Protein AF-A0A5E6NDQ3-F1 (afdb_monomer_lite)

Secondary structure (DSSP, 8-state):
----GGGEE--TT---EEEE-TTSPEEEEEEEEEEEEEETTTTEEEEEEEEEEPPTTPPP----

pLDDT: mean 76.29, std 13.62, range [42.5, 93.81]

Structure (mmCIF, N/CA/C/O backbone):
data_AF-A0A5E6NDQ3-F1
#
_entry.id   AF-A0A5E6NDQ3-F1
#
loop_
_atom_site.group_PDB
_atom_site.id
_atom_site.type_symbol
_atom_site.label_atom_id
_atom_site.label_alt_id
_atom_site.label_comp_id
_atom_site.label_asym_id
_atom_site.label_entity_id
_atom_site.label_seq_id
_atom_site.pdbx_PDB_ins_code
_atom_site.Cartn_x
_atom_site.Cartn_y
_atom_site.Cartn_z
_atom_site.occupancy
_atom_site.B_iso_or_equiv
_atom_site.auth_seq_id
_atom_site.auth_comp_id
_atom_site.auth_asym_id
_atom_site.auth_atom_id
_atom_site.pdbx_PDB_model_num
ATOM 1 N N . MET A 1 1 ? 14.335 13.531 -17.505 1.00 42.50 1 MET A N 1
ATOM 2 C CA . MET A 1 1 ? 12.906 13.329 -17.815 1.00 42.50 1 MET A CA 1
ATOM 3 C C . MET A 1 1 ? 12.385 12.318 -16.800 1.00 42.50 1 MET A C 1
ATOM 5 O O . MET A 1 1 ? 12.913 11.216 -16.774 1.00 42.50 1 MET A O 1
ATOM 9 N N . CYS A 1 2 ? 11.491 12.695 -15.876 1.00 44.59 2 CYS A N 1
ATOM 10 C CA . CYS A 1 2 ? 10.886 11.713 -14.965 1.00 44.59 2 CYS A CA 1
ATOM 11 C C . CYS A 1 2 ? 9.982 10.810 -15.802 1.00 44.59 2 CYS A C 1
ATOM 13 O O . CYS A 1 2 ? 8.968 11.280 -16.318 1.00 44.59 2 CYS A O 1
ATOM 15 N N . GLN A 1 3 ? 10.372 9.549 -15.982 1.00 52.03 3 GLN A N 1
ATOM 16 C CA . GLN A 1 3 ? 9.489 8.548 -16.567 1.00 52.03 3 GLN A CA 1
ATOM 17 C C . GLN A 1 3 ? 8.240 8.458 -15.682 1.00 52.03 3 GLN A C 1
ATOM 19 O O . GLN A 1 3 ? 8.318 8.427 -14.455 1.00 52.03 3 GLN A O 1
ATOM 24 N N . SER A 1 4 ? 7.085 8.581 -16.325 1.00 57.06 4 SER A N 1
ATOM 25 C CA . SER A 1 4 ? 5.774 8.614 -15.687 1.00 57.06 4 SER A CA 1
ATOM 26 C C . SER A 1 4 ? 5.519 7.307 -14.923 1.00 57.06 4 SER A C 1
ATOM 28 O O . SER A 1 4 ? 5.996 6.254 -15.334 1.00 57.06 4 SER A O 1
ATOM 30 N N . LEU A 1 5 ? 4.673 7.336 -13.886 1.00 58.66 5 LEU A N 1
ATOM 31 C CA . LEU A 1 5 ? 4.152 6.149 -13.173 1.00 58.66 5 LEU A CA 1
ATOM 32 C C . LEU A 1 5 ? 3.431 5.127 -14.093 1.00 58.66 5 LEU A C 1
ATOM 34 O O . LEU A 1 5 ? 2.896 4.131 -13.623 1.00 58.66 5 LEU A O 1
ATOM 38 N N . LYS A 1 6 ? 3.380 5.371 -15.406 1.00 57.66 6 LYS A N 1
ATOM 39 C CA . LYS A 1 6 ? 2.814 4.480 -16.422 1.00 57.66 6 LYS A CA 1
ATOM 40 C C . LYS A 1 6 ? 3.618 3.188 -16.607 1.00 57.66 6 LYS A C 1
ATOM 42 O O . LYS A 1 6 ? 3.018 2.180 -16.953 1.00 57.66 6 LYS A O 1
ATOM 47 N N . ASP A 1 7 ? 4.916 3.191 -16.299 1.00 63.41 7 ASP A N 1
ATOM 48 C CA . ASP A 1 7 ? 5.800 2.021 -16.453 1.00 63.41 7 ASP A CA 1
ATOM 49 C C . ASP A 1 7 ? 5.999 1.257 -15.128 1.00 63.41 7 ASP A C 1
ATOM 51 O O . ASP A 1 7 ? 7.083 0.764 -14.802 1.00 63.41 7 ASP A O 1
ATOM 55 N N . ILE A 1 8 ? 4.961 1.212 -14.292 1.00 66.75 8 ILE A N 1
ATOM 56 C CA . ILE A 1 8 ? 4.969 0.420 -13.061 1.00 66.75 8 ILE A CA 1
ATOM 57 C C . ILE A 1 8 ? 4.650 -1.034 -13.409 1.00 66.75 8 ILE A C 1
ATOM 59 O O . ILE A 1 8 ? 3.591 -1.344 -13.954 1.00 66.75 8 ILE A O 1
ATOM 63 N N . LEU A 1 9 ? 5.542 -1.940 -13.015 1.00 68.38 9 LEU A N 1
ATOM 64 C CA . LEU A 1 9 ? 5.292 -3.374 -13.055 1.00 68.38 9 LEU A CA 1
ATOM 65 C C . LEU A 1 9 ? 4.618 -3.778 -11.743 1.00 68.38 9 LEU A C 1
ATOM 67 O O . LEU A 1 9 ? 5.262 -3.936 -10.699 1.00 68.38 9 LEU A O 1
ATOM 71 N N . VAL A 1 10 ? 3.299 -3.930 -11.805 1.00 69.25 10 VAL A N 1
ATOM 72 C CA . VAL A 1 10 ? 2.509 -4.524 -10.729 1.00 69.25 10 VAL A CA 1
ATOM 73 C C . VAL A 1 10 ? 2.458 -6.029 -10.963 1.00 69.25 10 VAL A C 1
ATOM 75 O O . VAL A 1 10 ? 2.084 -6.473 -12.047 1.00 69.25 10 VAL A O 1
ATOM 78 N N . ASP A 1 11 ? 2.868 -6.813 -9.967 1.00 68.56 11 ASP A N 1
ATOM 79 C CA . ASP A 1 11 ? 2.710 -8.266 -10.024 1.00 68.56 11 ASP A CA 1
ATOM 80 C C . ASP A 1 11 ? 1.211 -8.614 -10.119 1.00 68.56 11 ASP A C 1
ATOM 82 O O . ASP A 1 11 ? 0.383 -7.978 -9.464 1.00 68.56 11 ASP A O 1
ATOM 86 N N . LYS A 1 12 ? 0.845 -9.579 -10.968 1.00 69.81 12 LYS A N 1
ATOM 87 C CA . LYS A 1 12 ? -0.561 -9.964 -11.181 1.00 69.81 12 LYS A CA 1
ATOM 88 C C . LYS A 1 12 ? -1.206 -10.487 -9.903 1.00 69.81 12 LYS A C 1
ATOM 90 O O . LYS A 1 12 ? -2.395 -10.262 -9.699 1.00 69.81 12 LYS A O 1
ATOM 95 N N . ASP A 1 13 ? -0.410 -11.118 -9.048 1.00 75.88 13 ASP A N 1
ATOM 96 C CA . ASP A 1 13 ? -0.858 -11.665 -7.769 1.00 75.88 13 ASP A CA 1
ATOM 97 C C . ASP A 1 13 ? -0.597 -10.698 -6.605 1.00 75.88 13 ASP A C 1
ATOM 99 O O . ASP A 1 13 ? -0.717 -11.060 -5.433 1.00 75.88 13 ASP A O 1
ATOM 103 N N . ASN A 1 14 ? -0.229 -9.448 -6.904 1.00 78.88 14 ASN A N 1
ATOM 104 C CA . ASN A 1 14 ? 0.037 -8.465 -5.873 1.00 78.88 14 ASN A CA 1
ATOM 105 C C . ASN A 1 14 ? -1.256 -8.044 -5.186 1.00 78.88 14 ASN A C 1
ATOM 107 O O . ASN A 1 14 ? -2.182 -7.524 -5.810 1.00 78.88 14 ASN A O 1
ATOM 111 N N . GLN A 1 15 ? -1.290 -8.209 -3.875 1.00 85.31 15 GLN A N 1
ATOM 112 C CA . GLN A 1 15 ? -2.419 -7.825 -3.045 1.00 85.31 15 GLN A CA 1
ATOM 113 C C . GLN A 1 15 ? -1.941 -6.898 -1.938 1.00 85.31 15 GLN A C 1
ATOM 115 O O . GLN A 1 15 ? -0.764 -6.886 -1.574 1.00 85.31 15 GLN A O 1
ATOM 120 N N . TRP A 1 16 ? -2.867 -6.119 -1.387 1.00 89.19 16 TRP A N 1
ATOM 121 C CA . TRP A 1 16 ? -2.601 -5.374 -0.164 1.00 89.19 16 TRP A CA 1
ATOM 122 C C . TRP A 1 16 ? -2.235 -6.347 0.957 1.00 89.19 16 TRP A C 1
ATOM 124 O O . TRP A 1 16 ? -2.990 -7.270 1.253 1.00 89.19 16 TRP A O 1
ATOM 134 N N . GLN A 1 17 ? -1.085 -6.121 1.581 1.00 90.56 17 GLN A N 1
ATOM 135 C CA . GLN A 1 17 ? -0.589 -6.903 2.708 1.00 90.56 17 GLN A CA 1
ATOM 136 C C . GLN A 1 17 ? -0.706 -6.077 3.994 1.00 90.56 17 GLN A C 1
ATOM 138 O O . GLN A 1 17 ? -0.526 -4.856 3.942 1.00 90.56 17 GLN A O 1
ATOM 143 N N . PRO A 1 18 ? -0.969 -6.688 5.161 1.00 92.06 18 PRO A N 1
ATOM 144 C CA . PRO A 1 18 ? -0.954 -5.966 6.430 1.00 92.06 18 PRO A C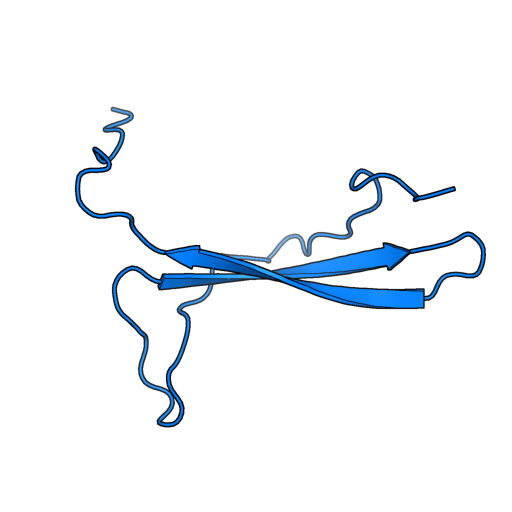A 1
ATOM 145 C C . PRO A 1 18 ? 0.403 -5.296 6.668 1.00 92.06 18 PRO A C 1
ATOM 147 O O . PRO A 1 18 ? 1.451 -5.903 6.433 1.00 92.06 18 PRO A O 1
ATOM 150 N N . LEU A 1 19 ? 0.407 -4.055 7.160 1.00 90.69 19 LEU A N 1
ATOM 151 C CA . LEU A 1 19 ? 1.643 -3.479 7.689 1.00 90.69 19 LEU A CA 1
ATOM 152 C C . LEU A 1 19 ? 1.949 -4.162 9.026 1.00 90.69 19 LEU A C 1
ATOM 154 O O . LEU A 1 19 ? 1.080 -4.213 9.890 1.00 90.69 19 LEU A O 1
ATOM 158 N N . VAL A 1 20 ? 3.163 -4.675 9.210 1.00 92.12 20 VAL A N 1
ATOM 159 C CA . VAL A 1 20 ? 3.568 -5.349 10.452 1.00 92.12 20 VAL A CA 1
ATOM 160 C C . VAL A 1 20 ? 4.480 -4.469 11.300 1.00 92.12 20 VAL A C 1
ATOM 162 O O . VAL A 1 20 ? 5.307 -3.719 10.781 1.00 92.12 20 VAL A O 1
ATOM 165 N N . ASP A 1 21 ? 4.334 -4.559 12.619 1.00 91.56 21 ASP A N 1
ATOM 166 C CA . ASP A 1 21 ? 5.231 -3.917 13.572 1.00 91.56 21 ASP A CA 1
ATOM 167 C C . ASP A 1 21 ? 6.580 -4.659 13.679 1.00 91.56 21 ASP A C 1
ATOM 169 O O . ASP A 1 21 ? 6.809 -5.713 13.082 1.00 91.56 21 ASP A O 1
ATOM 173 N N . LYS A 1 22 ? 7.496 -4.127 14.497 1.00 93.44 22 LYS A N 1
ATOM 174 C CA . LYS A 1 22 ? 8.816 -4.742 14.737 1.00 93.44 22 LYS A CA 1
ATOM 175 C C . LYS A 1 22 ? 8.751 -6.140 15.373 1.00 93.44 22 LYS A C 1
ATOM 177 O O . LYS A 1 22 ? 9.771 -6.820 15.421 1.00 93.44 22 LYS A O 1
ATOM 182 N N . LYS A 1 23 ? 7.595 -6.547 15.900 1.00 93.81 23 LYS A N 1
ATOM 183 C CA . LYS A 1 23 ? 7.339 -7.865 16.497 1.00 93.81 23 LYS A CA 1
ATOM 184 C C . LYS A 1 23 ? 6.622 -8.806 15.519 1.00 93.81 23 LYS A C 1
ATOM 186 O O . LYS A 1 23 ? 6.307 -9.929 15.901 1.00 93.81 23 LYS A O 1
ATOM 191 N N . GLY A 1 24 ? 6.365 -8.368 14.283 1.00 91.88 24 GLY A N 1
ATOM 192 C CA . GLY A 1 24 ? 5.652 -9.134 13.262 1.00 91.88 24 GLY A CA 1
ATOM 193 C C . GLY A 1 24 ? 4.129 -9.109 13.408 1.00 91.88 24 GLY A C 1
ATOM 194 O 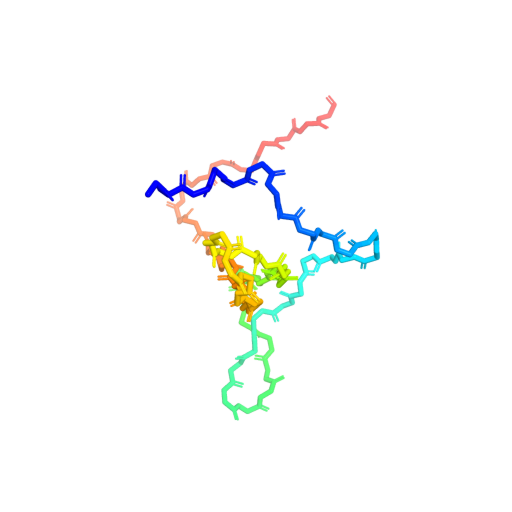O . GLY A 1 24 ? 3.446 -9.857 12.712 1.00 91.88 24 GLY A O 1
ATOM 195 N N . LYS A 1 25 ? 3.571 -8.273 14.295 1.00 93.81 25 LYS A N 1
ATOM 196 C CA . LYS A 1 25 ? 2.120 -8.161 14.478 1.00 93.81 25 LYS A CA 1
ATOM 197 C C . LYS A 1 25 ? 1.537 -7.168 13.475 1.00 93.81 25 LYS A C 1
ATOM 199 O O . LYS A 1 25 ? 2.053 -6.063 13.336 1.00 93.81 25 LYS A O 1
ATOM 204 N N . ALA A 1 26 ? 0.440 -7.541 12.818 1.00 92.69 26 ALA A N 1
ATOM 205 C CA . ALA A 1 26 ? -0.303 -6.640 11.941 1.00 92.69 26 ALA A CA 1
ATOM 206 C C . ALA A 1 26 ? -0.793 -5.392 12.699 1.00 92.69 26 ALA A C 1
ATOM 208 O O . ALA A 1 26 ? -1.325 -5.491 13.810 1.00 92.69 26 ALA A O 1
ATOM 209 N N . ILE A 1 27 ? -0.608 -4.229 12.083 1.00 89.81 27 ILE A N 1
ATOM 210 C CA . ILE A 1 27 ? -1.094 -2.936 12.553 1.00 89.81 27 ILE A CA 1
ATOM 211 C C . ILE A 1 27 ? -2.492 -2.729 11.979 1.00 89.81 27 ILE A C 1
ATOM 213 O O . ILE A 1 27 ? -2.685 -2.745 10.763 1.00 89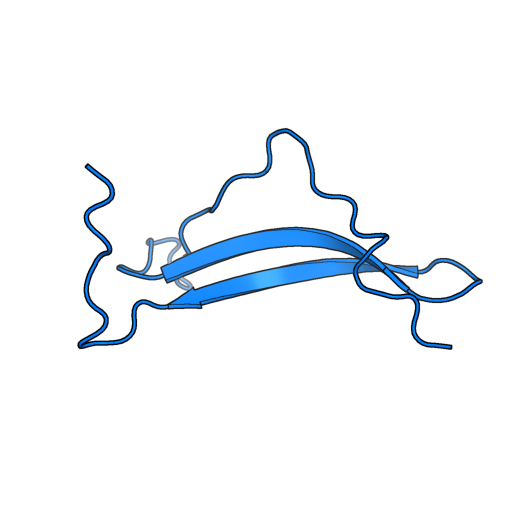.81 27 ILE A O 1
ATOM 217 N N . ASP A 1 28 ? -3.462 -2.536 12.867 1.00 87.62 28 ASP A N 1
ATOM 218 C CA . ASP A 1 28 ? -4.856 -2.370 12.478 1.00 87.62 28 ASP A CA 1
ATOM 219 C C . ASP A 1 28 ? -5.071 -1.103 11.635 1.00 87.62 28 ASP A C 1
ATOM 221 O O . ASP A 1 28 ? -4.416 -0.075 11.842 1.00 87.62 28 ASP A O 1
ATOM 225 N N . GLY A 1 29 ? -5.952 -1.197 10.639 1.00 85.56 29 GLY A N 1
ATOM 226 C CA . GLY A 1 29 ? -6.235 -0.108 9.701 1.00 85.56 29 GLY A CA 1
ATOM 227 C C . GLY A 1 29 ? -5.059 0.313 8.804 1.00 85.56 29 GLY A C 1
ATOM 228 O O . GLY A 1 29 ? -5.135 1.365 8.163 1.00 85.56 29 GLY A O 1
ATOM 229 N N . GLN A 1 30 ? -3.968 -0.462 8.740 1.00 89.50 30 GLN A N 1
ATOM 230 C CA . GLN A 1 30 ? -2.816 -0.157 7.888 1.00 89.50 30 GLN A CA 1
ATOM 231 C C . GLN A 1 30 ? -2.444 -1.323 6.979 1.00 89.50 30 GLN A C 1
ATOM 233 O O . GLN A 1 30 ? -2.354 -2.480 7.389 1.00 89.50 30 GLN A O 1
ATOM 238 N N . ALA A 1 31 ? -2.179 -1.000 5.718 1.00 91.94 31 ALA A N 1
AT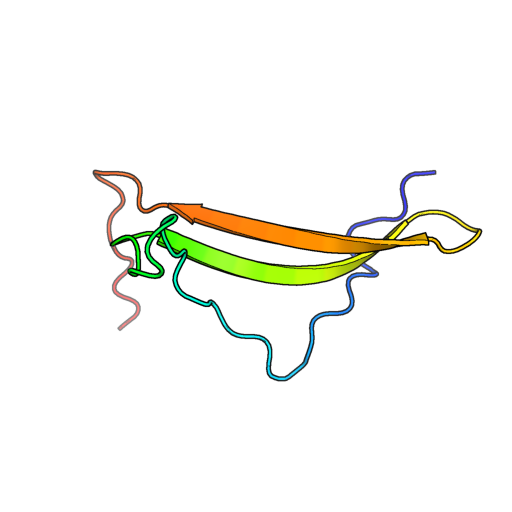OM 239 C CA . ALA A 1 31 ? -1.743 -1.976 4.732 1.00 91.94 31 ALA A CA 1
ATOM 240 C C . ALA A 1 31 ? -0.676 -1.378 3.823 1.00 91.94 31 ALA A C 1
ATOM 242 O O . ALA A 1 31 ? -0.618 -0.164 3.610 1.00 91.94 31 ALA A O 1
ATOM 243 N N . THR A 1 32 ? 0.150 -2.250 3.263 1.00 91.75 32 THR A N 1
ATOM 244 C CA . THR A 1 32 ? 1.163 -1.904 2.276 1.00 91.75 32 THR A CA 1
ATOM 245 C C . THR A 1 32 ? 0.916 -2.633 0.965 1.00 91.75 32 THR A C 1
ATOM 247 O O . THR A 1 32 ? 0.349 -3.724 0.932 1.00 91.75 32 THR A O 1
ATOM 250 N N . PHE A 1 33 ? 1.345 -2.015 -0.126 1.00 89.06 33 PHE A N 1
ATOM 251 C CA . PHE A 1 33 ? 1.332 -2.585 -1.461 1.00 89.06 33 PHE A CA 1
ATOM 252 C C . PHE A 1 33 ? 2.699 -2.348 -2.091 1.00 89.06 33 PHE A C 1
ATOM 254 O O . PHE A 1 33 ? 3.151 -1.204 -2.184 1.00 89.06 33 PHE A O 1
ATOM 261 N N . ARG A 1 34 ? 3.383 -3.419 -2.497 1.00 86.62 34 ARG A N 1
ATOM 262 C CA . ARG A 1 34 ? 4.751 -3.343 -3.023 1.00 86.62 34 ARG A CA 1
ATOM 263 C C . ARG A 1 34 ? 4.749 -3.564 -4.520 1.00 86.62 34 ARG A C 1
ATOM 265 O O . ARG A 1 34 ? 4.418 -4.647 -4.966 1.00 86.62 34 ARG A O 1
ATOM 272 N N . MET A 1 35 ? 5.188 -2.593 -5.298 1.00 86.19 35 MET A N 1
ATOM 273 C CA . MET A 1 35 ? 5.323 -2.709 -6.751 1.00 86.19 35 MET A CA 1
ATOM 274 C C . MET A 1 35 ? 6.771 -2.457 -7.167 1.00 86.19 35 MET A C 1
ATOM 276 O O . MET A 1 35 ? 7.517 -1.783 -6.455 1.00 86.19 35 MET A O 1
ATOM 280 N N . ARG A 1 36 ? 7.180 -2.981 -8.325 1.00 82.12 36 ARG A N 1
ATOM 281 C CA . ARG A 1 36 ? 8.488 -2.652 -8.899 1.00 82.12 36 ARG A CA 1
ATOM 282 C C . ARG A 1 36 ? 8.312 -1.532 -9.903 1.00 82.12 36 ARG A C 1
ATOM 284 O O . ARG A 1 36 ? 7.498 -1.631 -10.819 1.00 82.12 36 ARG A O 1
ATOM 291 N N . HIS A 1 37 ? 9.092 -0.476 -9.739 1.00 76.25 37 HIS A N 1
ATOM 292 C CA . HIS A 1 37 ? 9.097 0.632 -10.675 1.00 76.25 37 HIS A CA 1
ATOM 293 C C . HIS A 1 37 ? 10.493 0.809 -11.265 1.00 76.25 37 HIS A C 1
ATOM 295 O O . HIS A 1 37 ? 11.514 0.522 -10.637 1.00 76.25 37 HIS A O 1
ATOM 301 N N . PHE A 1 38 ? 10.511 1.221 -12.523 1.00 73.25 38 PHE A N 1
ATOM 302 C CA . PHE A 1 38 ? 11.704 1.466 -13.306 1.00 73.25 38 PHE A CA 1
ATOM 303 C C . PHE A 1 38 ? 11.829 2.972 -13.490 1.00 73.25 38 PHE A C 1
ATOM 305 O O . PHE A 1 38 ? 10.879 3.617 -13.925 1.00 73.25 38 PHE A O 1
ATOM 312 N N . MET A 1 39 ? 12.976 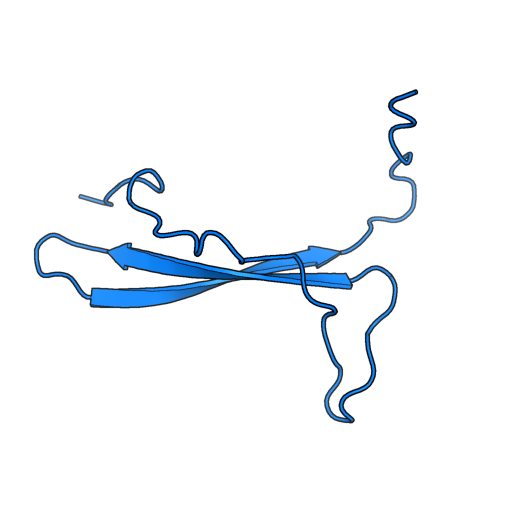3.543 -13.127 1.00 69.75 39 MET A N 1
ATOM 313 C CA . MET A 1 39 ? 13.206 4.981 -13.265 1.00 69.75 39 MET A CA 1
ATOM 314 C C . MET A 1 39 ? 14.472 5.236 -14.064 1.00 69.75 39 MET A C 1
ATOM 316 O O . MET A 1 39 ? 15.576 4.814 -13.701 1.00 69.75 39 MET A O 1
ATOM 320 N N . GLY A 1 40 ? 14.282 6.024 -15.117 1.00 61.81 40 GLY A N 1
ATOM 321 C CA . GLY A 1 40 ? 15.333 6.590 -15.942 1.00 61.81 40 GLY A CA 1
ATOM 322 C C . GLY A 1 40 ? 15.710 5.705 -17.123 1.00 61.81 40 GLY A C 1
ATOM 323 O O . GLY A 1 40 ? 15.541 4.489 -17.11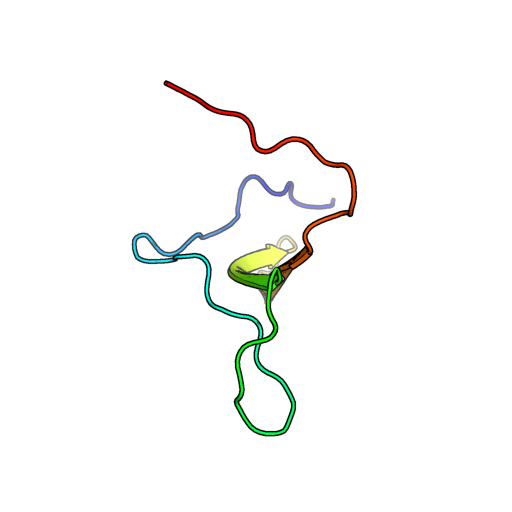9 1.00 61.81 40 GLY A O 1
ATOM 324 N N . ASP A 1 41 ? 16.307 6.336 -18.131 1.00 63.38 41 ASP A N 1
ATOM 325 C CA . ASP A 1 41 ? 16.581 5.726 -19.440 1.00 63.38 41 ASP A CA 1
ATOM 326 C C . ASP A 1 41 ? 17.610 4.578 -19.391 1.00 63.38 41 ASP A C 1
ATOM 328 O O . ASP A 1 41 ? 17.732 3.808 -20.337 1.00 63.38 41 ASP A O 1
ATOM 332 N N . LYS A 1 42 ? 18.348 4.444 -18.277 1.00 67.31 42 LYS A N 1
ATOM 333 C CA . LYS A 1 42 ? 19.335 3.373 -18.026 1.00 67.31 42 LYS A CA 1
ATOM 334 C C . LYS A 1 42 ? 18.849 2.284 -17.067 1.00 67.31 42 LYS A C 1
ATOM 336 O O . LYS A 1 42 ? 19.603 1.360 -16.776 1.00 67.31 42 LYS A O 1
ATOM 341 N N . GLY A 1 43 ? 17.624 2.399 -16.564 1.00 64.50 43 GLY A N 1
ATOM 342 C CA . GLY A 1 43 ? 16.933 1.278 -15.957 1.00 64.50 43 GLY A CA 1
ATOM 343 C C . GLY A 1 43 ? 17.374 0.802 -14.596 1.00 64.50 43 GLY A C 1
ATOM 344 O O . GLY A 1 43 ? 17.749 -0.357 -14.425 1.00 64.50 43 GLY A O 1
ATOM 345 N N . LYS A 1 44 ? 17.250 1.670 -13.594 1.00 73.62 44 LYS A N 1
ATOM 346 C CA . LYS A 1 44 ? 17.288 1.202 -12.210 1.00 73.62 44 LYS A CA 1
ATOM 347 C C . LYS A 1 44 ? 15.886 0.782 -11.784 1.00 73.62 44 LYS A C 1
ATOM 349 O O . LYS A 1 44 ? 14.959 1.591 -11.795 1.00 73.62 44 LYS A O 1
ATOM 354 N N . VAL A 1 45 ? 15.762 -0.488 -11.411 1.00 77.75 45 VAL A N 1
ATOM 355 C CA . VAL A 1 45 ? 14.572 -1.032 -10.755 1.00 77.75 45 VAL A CA 1
ATOM 356 C C . VAL A 1 45 ? 14.657 -0.710 -9.270 1.00 77.75 45 VAL A C 1
ATOM 358 O O . VAL A 1 45 ? 15.700 -0.914 -8.648 1.00 77.75 45 VAL A O 1
ATOM 361 N N . PHE A 1 46 ? 13.562 -0.236 -8.698 1.00 80.88 46 PHE A N 1
ATOM 362 C CA . PHE A 1 46 ? 13.407 -0.058 -7.260 1.00 80.88 46 PHE A CA 1
ATOM 363 C C . PHE A 1 46 ? 12.054 -0.590 -6.816 1.00 80.88 46 PHE A C 1
ATOM 365 O O . PHE A 1 46 ? 11.086 -0.648 -7.579 1.00 80.88 46 PHE A O 1
ATOM 372 N N . ASP A 1 47 ? 12.014 -0.980 -5.550 1.00 84.50 47 ASP A N 1
ATOM 373 C CA . ASP A 1 47 ? 10.774 -1.301 -4.875 1.00 84.50 47 ASP A CA 1
ATOM 374 C C . ASP A 1 47 ? 10.086 -0.007 -4.451 1.00 84.50 47 ASP A C 1
ATOM 376 O O . ASP A 1 47 ? 10.635 0.795 -3.694 1.00 84.50 47 ASP A O 1
ATOM 380 N N . LEU A 1 48 ? 8.868 0.185 -4.940 1.00 84.81 48 LEU A N 1
ATOM 381 C CA . LEU A 1 48 ? 7.959 1.217 -4.480 1.00 84.81 48 LEU A CA 1
ATOM 382 C C . LEU A 1 48 ? 6.956 0.566 -3.528 1.00 84.81 48 LEU A C 1
ATOM 384 O O . LEU A 1 48 ? 6.202 -0.325 -3.916 1.00 84.81 48 LEU A O 1
ATOM 388 N N . ILE A 1 49 ? 6.953 1.013 -2.276 1.00 87.06 49 ILE A N 1
ATOM 389 C CA . ILE A 1 49 ? 6.010 0.556 -1.257 1.00 87.06 49 ILE A CA 1
ATOM 390 C C . ILE A 1 49 ? 5.020 1.685 -1.004 1.00 87.06 49 ILE A C 1
ATOM 392 O O . ILE A 1 49 ? 5.393 2.757 -0.532 1.00 87.06 49 ILE A O 1
ATOM 396 N N . VAL A 1 50 ? 3.754 1.437 -1.321 1.00 86.88 50 VAL A N 1
ATOM 397 C CA . VAL A 1 50 ? 2.646 2.328 -0.986 1.00 86.88 50 VAL A CA 1
ATOM 398 C C . VAL A 1 50 ? 2.070 1.868 0.342 1.00 86.88 50 VAL A C 1
ATOM 400 O O . VAL A 1 50 ? 1.675 0.714 0.473 1.00 86.88 50 VAL A O 1
ATOM 403 N N . GLN A 1 51 ? 2.008 2.762 1.322 1.00 88.88 51 GLN A N 1
ATOM 404 C CA . GLN A 1 51 ? 1.354 2.513 2.602 1.00 88.88 51 GLN A CA 1
ATOM 405 C C . GLN A 1 51 ? 0.047 3.297 2.649 1.00 88.88 51 GLN A C 1
ATOM 407 O O . GLN A 1 51 ? 0.030 4.492 2.355 1.00 88.88 51 GLN A O 1
ATOM 412 N N . ARG A 1 52 ? -1.041 2.632 3.039 1.00 87.56 52 ARG A N 1
ATOM 413 C CA . ARG A 1 52 ? -2.312 3.284 3.359 1.00 87.56 52 ARG A CA 1
ATOM 414 C C . ARG A 1 52 ? -2.580 3.180 4.853 1.00 87.56 52 ARG A C 1
ATOM 416 O O . ARG A 1 52 ? -2.332 2.136 5.456 1.00 87.56 52 ARG A O 1
ATOM 423 N N . SER A 1 53 ? -3.120 4.250 5.415 1.00 85.38 53 SER A N 1
ATOM 424 C CA . SER A 1 53 ? -3.647 4.303 6.774 1.00 85.38 53 SER A CA 1
ATOM 425 C C . SER A 1 53 ? -5.092 4.770 6.722 1.00 85.38 53 SER A C 1
ATOM 427 O O . SER A 1 53 ? -5.393 5.728 6.007 1.00 85.38 53 SER A O 1
ATOM 429 N N . VAL A 1 54 ? -5.968 4.125 7.485 1.00 77.31 54 VAL A N 1
ATOM 430 C CA . VAL A 1 54 ? -7.332 4.623 7.686 1.00 77.31 54 VAL A CA 1
ATOM 431 C C . VAL A 1 54 ? -7.262 5.986 8.375 1.00 77.31 54 VAL A C 1
ATOM 433 O O . VAL A 1 54 ? -6.612 6.136 9.409 1.00 77.31 54 VAL A O 1
ATOM 436 N N . VAL A 1 55 ? -7.918 6.987 7.788 1.00 77.50 55 VAL A N 1
ATOM 437 C CA . VAL A 1 55 ? -8.080 8.309 8.399 1.00 77.50 55 VAL A CA 1
ATOM 438 C C . VAL A 1 55 ? -9.394 8.321 9.173 1.00 77.50 55 VAL A C 1
ATOM 440 O O . VAL A 1 55 ? -10.449 7.986 8.636 1.00 77.50 55 VAL A O 1
ATOM 443 N N . THR A 1 56 ? -9.344 8.705 10.445 1.00 69.62 56 THR A N 1
ATOM 444 C CA . THR A 1 56 ? -10.526 8.795 11.308 1.00 69.62 56 THR A CA 1
ATOM 445 C C . THR A 1 56 ? -11.537 9.789 10.730 1.00 69.62 56 THR A C 1
ATOM 447 O O . THR A 1 56 ? -11.191 10.935 10.453 1.00 69.62 56 THR A O 1
ATOM 450 N N . GLY A 1 57 ? -12.790 9.358 10.552 1.00 67.56 57 GLY A N 1
ATOM 451 C CA . GLY A 1 57 ? -13.857 10.172 9.950 1.00 67.56 57 GLY A CA 1
ATOM 452 C C . GLY A 1 57 ? -14.004 10.022 8.432 1.00 67.56 57 GLY A C 1
ATOM 453 O O . GLY A 1 57 ? -14.928 10.593 7.856 1.00 67.56 57 GLY A O 1
ATOM 454 N N . GLN A 1 58 ? -13.144 9.234 7.780 1.00 64.94 58 GLN A N 1
ATOM 455 C CA . GLN A 1 58 ? -13.377 8.792 6.409 1.00 64.94 58 GLN A CA 1
ATOM 456 C C . GLN A 1 58 ? -14.512 7.757 6.404 1.00 64.94 58 GLN A C 1
ATOM 458 O O . GLN A 1 58 ? -14.414 6.722 7.059 1.00 64.94 58 GLN A O 1
ATOM 463 N N . VAL A 1 59 ? -15.601 8.056 5.693 1.00 64.19 59 VAL A N 1
ATOM 464 C CA . VAL A 1 59 ? -16.732 7.134 5.515 1.00 64.19 59 VAL A CA 1
ATOM 465 C C . VAL A 1 59 ? -16.273 5.958 4.655 1.00 64.19 59 VAL A C 1
ATOM 467 O O . VAL A 1 59 ? -15.667 6.158 3.600 1.00 64.19 59 VAL A O 1
ATOM 470 N N . GLU A 1 60 ? -16.548 4.737 5.109 1.00 65.62 60 GLU A N 1
ATOM 471 C CA . GLU A 1 60 ? -16.396 3.545 4.281 1.00 65.62 60 GLU A CA 1
ATOM 472 C C . GLU A 1 60 ? -17.439 3.638 3.161 1.00 65.62 60 GLU A C 1
ATOM 474 O O . GLU A 1 60 ? -18.635 3.759 3.424 1.00 65.62 60 GLU A O 1
ATOM 479 N N . LEU A 1 61 ? -16.982 3.715 1.908 1.00 61.75 61 LEU A N 1
ATOM 480 C CA . LEU A 1 61 ? -17.888 3.772 0.766 1.00 61.75 61 LEU A CA 1
ATOM 481 C C . LEU A 1 61 ? -18.573 2.413 0.651 1.00 61.75 61 LEU A C 1
ATOM 483 O O . LEU A 1 61 ? -17.962 1.446 0.199 1.00 61.75 61 LEU A O 1
ATOM 487 N N . ASP A 1 62 ? -19.831 2.366 1.074 1.00 59.91 62 ASP A N 1
ATOM 488 C CA . ASP A 1 62 ? -20.694 1.203 0.930 1.00 59.91 62 ASP A CA 1
ATOM 489 C C . ASP A 1 62 ? -21.117 1.095 -0.542 1.00 59.91 62 ASP A C 1
ATOM 491 O O . ASP A 1 62 ? -22.105 1.681 -0.987 1.00 59.91 62 ASP A O 1
ATOM 495 N N . LEU A 1 63 ? -20.271 0.444 -1.341 1.00 59.34 63 LEU A N 1
ATOM 496 C CA . LEU A 1 63 ? -20.526 0.159 -2.751 1.00 59.34 63 LEU A CA 1
ATOM 497 C C . LEU A 1 63 ? -21.395 -1.102 -2.839 1.00 59.34 63 LEU A C 1
ATOM 499 O O . LEU A 1 63 ? -20.905 -2.169 -3.215 1.00 59.34 63 LEU A O 1
ATOM 503 N N . THR A 1 64 ? -22.653 -0.977 -2.416 1.00 50.44 64 THR A N 1
ATOM 504 C CA . THR A 1 64 ? -23.697 -1.993 -2.625 1.00 50.44 64 THR A CA 1
ATOM 505 C C . THR A 1 64 ? -24.302 -1.911 -4.020 1.00 50.44 64 THR A C 1
ATOM 507 O O . THR A 1 64 ? -24.371 -0.797 -4.592 1.00 50.44 64 THR A O 1
#

Sequence (64 aa):
MCQSLKDILVDKDNQWQPLVDKKGKAIDGQATFRMRHFMGDKGKVFDLIVQRSVVTGQVELDLT

Radius of gyration: 15.41 Å; chains: 1; bounding box: 43×25×36 Å

Foldseek 3Di:
DWDDPPQKAADPPWDWAFDADPVRHGDPQKTKTWTWDFTDPVTDIDIDIDMDGDDPPDDDPPPD